Protein AF-A0A5J9UN78-F1 (afdb_monomer_lite)

Foldseek 3Di:
DPVVVVVVVVVVVVVVVVVVVVPPPPQDKDKDWDPDFDDFQVVLQVVLVVDPQFNGKGWDAPPPPDDDDDDDDDDDPDPDPGRTTIMTIGRPPPPPPPDPD

Structure (mmCIF, N/CA/C/O backbone):
data_AF-A0A5J9UN78-F1
#
_entry.id   AF-A0A5J9UN78-F1
#
loop_
_atom_site.group_PDB
_atom_site.id
_atom_site.type_symbol
_atom_site.label_atom_id
_atom_site.label_alt_id
_atom_site.label_comp_id
_atom_site.label_asym_id
_atom_site.label_entity_id
_atom_site.label_seq_id
_atom_site.pdbx_PDB_ins_code
_atom_site.Cartn_x
_atom_site.Cartn_y
_atom_site.Cartn_z
_atom_site.occupancy
_atom_site.B_iso_or_equiv
_atom_site.auth_seq_id
_atom_site.auth_comp_id
_atom_site.auth_asym_id
_atom_site.auth_atom_id
_atom_site.pdbx_PDB_model_num
ATOM 1 N N . MET A 1 1 ? -23.043 -6.709 50.923 1.00 50.31 1 MET A N 1
ATOM 2 C CA . MET A 1 1 ? -23.097 -5.872 49.702 1.00 50.31 1 MET A CA 1
ATOM 3 C C . MET A 1 1 ? -22.085 -6.390 48.666 1.00 50.31 1 MET A C 1
ATOM 5 O O . MET A 1 1 ? -20.929 -6.008 48.764 1.00 50.31 1 MET A O 1
ATOM 9 N N . PRO A 1 2 ? -22.446 -7.286 47.720 1.00 57.28 2 PRO A N 1
ATOM 10 C CA . PRO A 1 2 ? -21.516 -7.779 46.689 1.00 57.28 2 PRO A CA 1
ATOM 11 C C . PRO A 1 2 ? -21.904 -7.388 45.244 1.00 57.28 2 PRO A C 1
ATOM 13 O O . PRO A 1 2 ? -21.244 -7.786 44.288 1.00 57.28 2 PRO A O 1
ATOM 16 N N . THR A 1 3 ? -22.996 -6.644 45.056 1.00 61.19 3 THR A N 1
ATOM 17 C CA . THR A 1 3 ? -23.608 -6.349 43.748 1.00 61.19 3 THR A CA 1
ATOM 18 C C . THR A 1 3 ? -22.890 -5.257 42.952 1.00 61.19 3 THR A C 1
ATOM 20 O O . THR A 1 3 ? -22.880 -5.322 41.726 1.00 61.19 3 THR A O 1
ATOM 23 N N . PHE A 1 4 ? -22.230 -4.303 43.618 1.00 59.72 4 PHE A N 1
ATOM 24 C CA . PHE A 1 4 ? -21.531 -3.192 42.954 1.00 59.72 4 PHE A CA 1
ATOM 25 C C . PHE A 1 4 ? -20.380 -3.656 42.050 1.00 59.72 4 PHE A C 1
ATOM 27 O O . PHE A 1 4 ? -20.266 -3.192 40.918 1.00 59.72 4 PHE A O 1
ATOM 34 N N . ASN A 1 5 ? -19.589 -4.639 42.492 1.00 63.78 5 ASN A N 1
ATOM 35 C CA . ASN A 1 5 ? -18.455 -5.142 41.710 1.00 63.78 5 ASN A CA 1
ATOM 36 C C . ASN A 1 5 ? -18.899 -5.833 40.414 1.00 63.78 5 ASN A C 1
ATOM 38 O O . ASN A 1 5 ? -18.228 -5.720 39.394 1.00 63.78 5 ASN A O 1
ATOM 42 N N . LYS A 1 6 ? -20.054 -6.509 40.426 1.00 67.19 6 LYS A N 1
ATOM 43 C CA . LYS A 1 6 ? -20.593 -7.180 39.233 1.00 67.19 6 LYS A CA 1
ATOM 44 C C . LYS A 1 6 ? -21.040 -6.172 38.174 1.00 67.19 6 LYS A C 1
ATOM 46 O O . LYS A 1 6 ? -20.744 -6.363 37.001 1.00 67.19 6 LYS A O 1
ATOM 51 N N . MET A 1 7 ? -21.687 -5.081 38.589 1.00 71.75 7 MET A N 1
ATOM 52 C CA . MET A 1 7 ? -22.124 -4.023 37.670 1.00 71.75 7 MET A CA 1
ATOM 53 C C . MET A 1 7 ? -20.933 -3.277 37.054 1.00 71.75 7 MET A C 1
ATOM 55 O O . MET A 1 7 ? -20.958 -2.963 35.867 1.00 71.75 7 MET A O 1
ATOM 59 N N . LEU A 1 8 ? -19.862 -3.060 37.827 1.00 75.94 8 LEU A N 1
ATOM 60 C CA . LEU A 1 8 ? -18.647 -2.395 37.345 1.00 75.94 8 LEU A CA 1
ATOM 61 C C . LEU A 1 8 ? -17.910 -3.221 36.280 1.00 75.94 8 LEU A C 1
ATOM 63 O O . LEU A 1 8 ? -17.466 -2.676 35.272 1.00 75.94 8 LEU A O 1
ATOM 67 N N . VAL A 1 9 ? -17.826 -4.540 36.475 1.00 78.62 9 VAL A N 1
ATOM 68 C CA . VAL A 1 9 ? -17.193 -5.457 35.512 1.00 78.62 9 VAL A CA 1
ATOM 69 C C . VAL A 1 9 ? -17.986 -5.517 34.206 1.00 78.62 9 VAL A C 1
ATOM 71 O O . VAL A 1 9 ? -17.396 -5.451 33.129 1.00 78.62 9 VAL A O 1
ATOM 74 N N . VAL A 1 10 ? -19.318 -5.586 34.283 1.00 81.56 10 VAL A N 1
ATOM 75 C CA . VAL A 1 10 ? -20.185 -5.618 33.093 1.00 81.56 10 VAL A CA 1
ATOM 76 C C . VAL A 1 10 ? -20.100 -4.306 32.312 1.00 81.56 10 VAL A C 1
ATOM 78 O O . VAL A 1 10 ? -19.935 -4.332 31.093 1.00 81.56 10 VAL A O 1
ATOM 81 N N . ALA A 1 11 ? -20.146 -3.163 33.003 1.00 81.19 11 ALA A N 1
ATOM 82 C CA . ALA A 1 11 ? -20.017 -1.853 32.369 1.00 81.19 11 ALA A CA 1
ATOM 83 C C . ALA A 1 11 ? -18.639 -1.665 31.710 1.00 81.19 11 ALA A C 1
ATOM 85 O O . ALA A 1 11 ? -18.558 -1.195 30.576 1.00 81.19 11 ALA A O 1
ATOM 86 N N . GLY A 1 12 ? -17.562 -2.087 32.382 1.00 84.38 12 GLY A N 1
ATOM 87 C CA . GLY A 1 12 ? -16.206 -2.028 31.833 1.00 84.38 12 GLY A CA 1
ATOM 88 C C . GLY A 1 12 ? -16.029 -2.901 30.589 1.00 84.38 12 GLY A C 1
ATOM 89 O O . GLY A 1 12 ? -15.447 -2.456 29.601 1.00 84.38 12 GLY A O 1
ATOM 90 N N . PHE A 1 13 ? -16.584 -4.115 30.597 1.00 86.19 13 PHE A N 1
ATOM 91 C CA . PHE A 1 13 ? -16.526 -5.019 29.447 1.00 86.19 13 PHE A CA 1
ATOM 92 C C . PHE A 1 13 ? -17.327 -4.484 28.250 1.00 86.19 13 PHE A C 1
ATOM 94 O O . PHE A 1 13 ? -16.839 -4.507 27.121 1.00 86.19 13 PHE A O 1
ATOM 101 N N . ALA A 1 14 ? -18.520 -3.934 28.493 1.00 87.00 14 ALA A N 1
ATOM 102 C CA . ALA A 1 14 ? -19.327 -3.303 27.450 1.00 87.00 14 ALA A CA 1
ATOM 103 C C . ALA A 1 14 ? -18.616 -2.090 26.821 1.00 87.00 14 ALA A C 1
ATOM 105 O O . ALA A 1 14 ? -18.625 -1.937 25.599 1.00 87.00 14 ALA A O 1
ATOM 106 N N . LEU A 1 15 ? -17.946 -1.263 27.630 1.00 85.38 15 LEU A N 1
ATOM 107 C CA . LEU A 1 15 ? -17.178 -0.118 27.138 1.00 85.38 15 LEU A CA 1
ATOM 108 C C . LEU A 1 15 ? -15.966 -0.557 26.301 1.00 85.38 15 LEU A C 1
ATOM 110 O O . LEU A 1 15 ? -15.707 0.016 25.245 1.00 85.38 15 LEU A O 1
ATOM 114 N N . ALA A 1 16 ? -15.257 -1.605 26.729 1.00 83.75 16 ALA A N 1
ATOM 115 C CA . ALA A 1 16 ? -14.140 -2.171 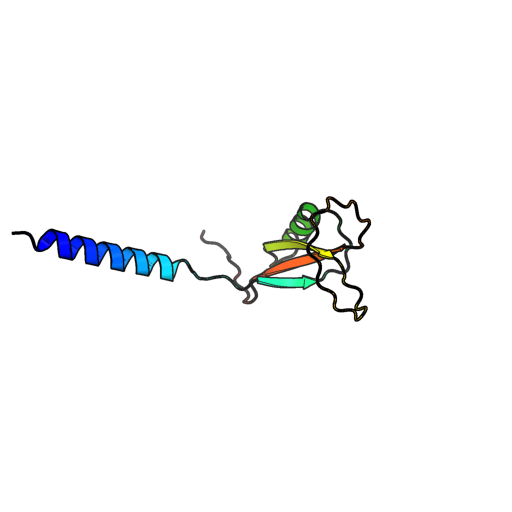25.975 1.00 83.75 16 ALA A CA 1
ATOM 116 C C . ALA A 1 16 ? -14.587 -2.729 24.612 1.00 83.75 16 ALA A C 1
ATOM 118 O O . ALA A 1 16 ? -13.912 -2.507 23.607 1.00 83.75 16 ALA A O 1
ATOM 119 N N . LEU A 1 17 ? -15.746 -3.394 24.557 1.00 84.06 17 LEU A N 1
ATOM 120 C CA . LEU A 1 17 ? -16.335 -3.871 23.303 1.00 84.06 17 LEU A CA 1
ATOM 121 C C . LEU A 1 17 ? -16.716 -2.717 22.370 1.00 84.06 17 LEU A C 1
ATOM 123 O O . LEU A 1 17 ? -16.432 -2.787 21.177 1.00 84.06 17 LEU A O 1
ATOM 127 N N . LEU A 1 18 ? -17.310 -1.645 22.898 1.00 82.19 18 LEU A N 1
ATOM 128 C CA . LEU A 1 18 ? -17.643 -0.458 22.106 1.00 82.19 18 LEU A CA 1
ATOM 129 C C . LEU A 1 18 ? -16.389 0.197 21.514 1.00 82.19 18 LEU A C 1
ATOM 131 O O . LEU A 1 18 ? -16.383 0.524 20.332 1.00 82.19 18 LEU A O 1
ATOM 135 N N . LEU A 1 19 ? -15.310 0.321 22.291 1.00 79.38 19 LEU A N 1
ATOM 136 C CA . LEU A 1 19 ? -14.031 0.859 21.811 1.00 79.38 19 LEU A CA 1
ATOM 1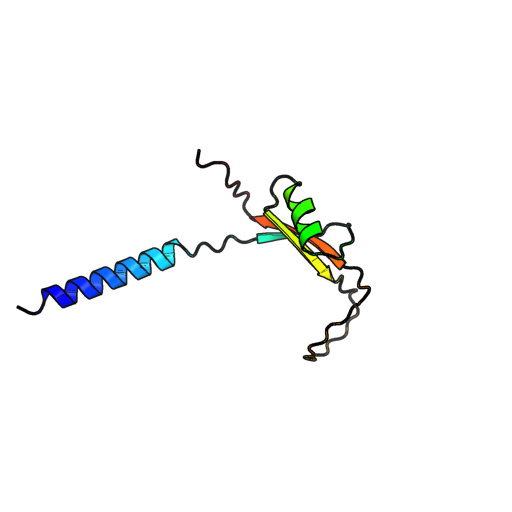37 C C . LEU A 1 19 ? -13.372 -0.044 20.755 1.00 79.38 19 LEU A C 1
ATOM 139 O O . LEU A 1 19 ? -12.817 0.452 19.771 1.00 79.38 19 LEU A O 1
ATOM 143 N N . ALA A 1 20 ? -13.455 -1.365 20.922 1.00 74.81 20 ALA A N 1
ATOM 144 C CA . ALA A 1 20 ? -12.953 -2.325 19.940 1.00 74.81 20 ALA A CA 1
ATOM 145 C C . ALA A 1 20 ? -13.747 -2.277 18.622 1.00 74.81 20 ALA A C 1
ATOM 147 O O . ALA A 1 20 ? -13.164 -2.380 17.546 1.00 74.81 20 ALA A O 1
ATOM 148 N N . LEU A 1 21 ? -15.065 -2.071 18.690 1.00 69.88 21 LEU A N 1
ATOM 149 C CA . LEU A 1 21 ? -15.920 -1.918 17.509 1.00 69.88 21 LEU A CA 1
ATOM 150 C C . LEU A 1 21 ? -15.685 -0.578 16.799 1.00 69.88 21 LEU A C 1
ATOM 152 O O . LEU A 1 21 ? -15.637 -0.544 15.573 1.00 69.88 21 LEU A O 1
ATOM 156 N N . TYR A 1 22 ? -15.485 0.508 17.551 1.00 68.94 22 TYR A N 1
ATOM 157 C CA . TYR A 1 22 ? -15.237 1.840 16.987 1.00 68.94 22 TYR A CA 1
ATOM 158 C C . TYR A 1 22 ? -13.872 1.962 16.295 1.00 68.94 22 TYR A C 1
ATOM 160 O O . TYR A 1 22 ? -13.692 2.790 15.410 1.00 68.94 22 TYR A O 1
ATOM 168 N N . SER A 1 23 ? -12.895 1.142 16.688 1.00 61.19 23 SER A N 1
ATOM 169 C CA . SER A 1 23 ? -11.542 1.159 16.112 1.00 61.19 23 SER A CA 1
ATOM 170 C C . SER A 1 23 ? -11.378 0.261 14.881 1.00 61.19 23 SER A C 1
ATOM 172 O O . SER A 1 23 ? -10.329 0.294 14.237 1.00 61.19 23 SER A O 1
ATOM 174 N N . ALA A 1 24 ? -12.403 -0.510 14.513 1.00 57.81 24 ALA A N 1
ATOM 175 C CA . ALA A 1 24 ? -12.342 -1.474 13.419 1.00 57.81 24 ALA A CA 1
ATOM 176 C C . ALA A 1 24 ? -12.869 -0.920 12.083 1.00 57.81 24 ALA A C 1
ATOM 178 O O . ALA A 1 24 ? -13.494 -1.643 11.306 1.00 57.81 24 ALA A O 1
ATOM 179 N N . GLU A 1 25 ? -12.595 0.344 11.758 1.00 59.84 25 GLU A N 1
ATOM 180 C CA . GLU A 1 25 ? -12.730 0.804 10.375 1.00 59.84 25 GLU A CA 1
ATOM 181 C C . GLU A 1 25 ? -11.509 0.338 9.576 1.00 59.84 25 GLU A C 1
ATOM 183 O O . GLU A 1 25 ? -10.498 1.027 9.440 1.00 59.84 25 GLU A O 1
ATOM 188 N N . ALA A 1 26 ? -11.583 -0.884 9.044 1.00 58.75 26 ALA A N 1
ATOM 189 C CA . ALA A 1 26 ? -10.627 -1.354 8.053 1.00 58.75 26 ALA A CA 1
ATOM 190 C C . ALA A 1 26 ? -10.818 -0.539 6.764 1.00 58.75 26 ALA A C 1
ATOM 192 O O . ALA A 1 26 ? -11.638 -0.879 5.906 1.00 58.75 26 ALA A O 1
ATOM 193 N N . THR A 1 27 ? -10.077 0.563 6.634 1.00 63.91 27 THR A N 1
ATOM 194 C CA . THR A 1 27 ? -10.066 1.392 5.427 1.00 63.91 27 THR A CA 1
ATOM 195 C C . THR A 1 27 ? -9.748 0.511 4.226 1.00 63.91 27 THR A C 1
ATOM 197 O O . THR A 1 27 ? -8.630 0.015 4.087 1.00 63.91 27 THR A O 1
ATOM 200 N N . LYS A 1 28 ? -10.728 0.305 3.339 1.00 75.44 28 LYS A N 1
ATOM 201 C CA . LYS A 1 28 ? -10.506 -0.437 2.095 1.00 75.44 28 LYS A CA 1
ATOM 202 C C . LYS A 1 28 ? -9.430 0.284 1.281 1.00 75.44 28 LYS A C 1
ATOM 204 O O . LYS A 1 28 ? -9.627 1.423 0.845 1.00 75.44 28 LYS A O 1
ATOM 209 N N . LEU A 1 29 ? -8.288 -0.375 1.095 1.00 80.81 29 LEU A N 1
ATOM 210 C CA . LEU A 1 29 ? -7.236 0.102 0.209 1.00 80.81 29 LEU A CA 1
ATOM 211 C C . LEU A 1 29 ? -7.533 -0.342 -1.221 1.00 80.81 29 LEU A C 1
ATOM 213 O O . LEU A 1 29 ? -7.773 -1.511 -1.500 1.00 80.81 29 LEU A O 1
ATOM 217 N N . CYS A 1 30 ? -7.490 0.625 -2.121 1.00 84.81 30 CYS A N 1
ATOM 218 C CA . CYS A 1 30 ? -7.533 0.447 -3.553 1.00 84.81 30 CYS A CA 1
ATOM 219 C C . CYS A 1 30 ? -6.115 0.390 -4.096 1.00 84.81 30 CYS A C 1
ATOM 221 O O . CYS A 1 30 ? -5.250 1.192 -3.737 1.00 84.81 30 CYS A O 1
ATOM 223 N N . GLU A 1 31 ? -5.905 -0.538 -5.015 1.00 88.56 31 GLU A N 1
ATOM 224 C CA . GLU A 1 31 ? -4.622 -0.775 -5.648 1.00 88.56 31 GLU A CA 1
ATOM 225 C C . GLU A 1 31 ? -4.628 -0.226 -7.072 1.00 88.56 31 GLU A C 1
ATOM 227 O O . GLU A 1 31 ? -5.603 -0.340 -7.811 1.00 88.56 31 GLU A O 1
ATOM 232 N N . THR A 1 32 ? -3.531 0.394 -7.486 1.00 87.44 32 THR A N 1
ATOM 233 C CA . THR A 1 32 ? -3.338 0.862 -8.857 1.00 87.44 32 THR A CA 1
ATOM 234 C C . THR A 1 32 ? -2.005 0.349 -9.370 1.00 87.44 32 THR A C 1
ATOM 236 O O . THR A 1 32 ? -0.940 0.690 -8.850 1.00 87.44 32 THR A O 1
ATOM 239 N N . ARG A 1 33 ? -2.059 -0.489 -10.409 1.00 84.50 33 ARG A N 1
ATOM 240 C CA . ARG A 1 33 ? -0.864 -1.022 -11.067 1.00 84.50 33 ARG A CA 1
ATOM 241 C C . ARG A 1 33 ? -0.187 0.068 -11.884 1.00 84.50 33 ARG A C 1
ATOM 243 O O . ARG A 1 33 ? -0.792 0.664 -12.773 1.00 84.50 33 ARG A O 1
ATOM 250 N N . THR A 1 34 ? 1.093 0.289 -11.620 1.00 83.31 34 THR A N 1
ATOM 251 C CA . THR A 1 34 ? 1.933 1.142 -12.460 1.00 83.31 34 THR A CA 1
ATOM 252 C C . THR A 1 34 ? 2.568 0.323 -13.585 1.00 83.31 34 THR A C 1
ATOM 254 O O . THR A 1 34 ? 2.600 -0.910 -13.549 1.00 83.31 34 THR A O 1
ATOM 257 N N . LYS A 1 35 ? 3.083 1.011 -14.607 1.00 81.50 35 LYS A N 1
ATOM 258 C CA . LYS A 1 35 ? 3.922 0.396 -15.648 1.00 81.50 35 LYS A CA 1
ATOM 259 C C . LYS A 1 35 ? 5.393 0.283 -15.223 1.00 81.50 35 LYS A C 1
ATOM 261 O O . LYS A 1 35 ? 6.189 -0.252 -15.982 1.00 81.50 35 LYS A O 1
ATOM 266 N N . GLU A 1 36 ? 5.746 0.781 -14.038 1.00 81.88 36 GLU A N 1
ATOM 267 C CA . GLU A 1 36 ? 7.123 0.801 -13.556 1.00 81.88 36 GLU A CA 1
ATOM 268 C C . GLU A 1 36 ? 7.524 -0.567 -13.014 1.00 81.88 36 GLU A C 1
ATOM 270 O O . GLU A 1 36 ? 6.830 -1.155 -12.176 1.00 81.88 36 GLU A O 1
ATOM 275 N N . GLU A 1 37 ? 8.674 -1.048 -13.471 1.00 83.69 37 GLU A N 1
ATOM 276 C CA . GLU A 1 37 ? 9.330 -2.184 -12.847 1.00 83.69 37 GLU A CA 1
ATOM 277 C C . GLU A 1 37 ? 9.843 -1.796 -11.465 1.00 83.69 37 GLU A C 1
ATOM 279 O O . GLU A 1 37 ? 10.261 -0.661 -11.215 1.00 83.69 37 GLU A O 1
ATOM 284 N N . CYS A 1 38 ? 9.830 -2.747 -10.545 1.00 84.12 38 CYS A N 1
ATOM 285 C CA . CYS A 1 38 ? 10.397 -2.529 -9.234 1.00 84.12 38 CYS A CA 1
ATOM 286 C C . CYS A 1 38 ? 11.073 -3.791 -8.713 1.00 84.12 38 CYS A C 1
ATOM 288 O O . CYS A 1 38 ? 10.741 -4.907 -9.085 1.00 84.12 38 CYS A O 1
ATOM 290 N N . ARG A 1 39 ? 12.078 -3.604 -7.860 1.00 83.31 39 ARG A N 1
ATOM 291 C CA . ARG A 1 39 ? 12.810 -4.706 -7.212 1.00 83.31 39 ARG A CA 1
ATOM 292 C C . ARG A 1 39 ? 12.710 -4.654 -5.693 1.00 83.31 39 ARG A C 1
ATOM 294 O O . ARG A 1 39 ? 12.954 -5.643 -5.018 1.00 83.31 39 ARG A O 1
ATOM 301 N N . ILE A 1 40 ? 12.369 -3.481 -5.157 1.00 83.94 40 ILE A N 1
ATOM 302 C CA . ILE A 1 40 ? 12.386 -3.188 -3.728 1.00 83.94 40 ILE A CA 1
ATOM 303 C C . ILE A 1 40 ? 11.079 -2.482 -3.371 1.00 83.94 40 ILE A C 1
ATOM 305 O O . ILE A 1 40 ? 10.817 -1.376 -3.853 1.00 83.94 40 ILE A O 1
ATOM 309 N N . ASN A 1 41 ? 10.296 -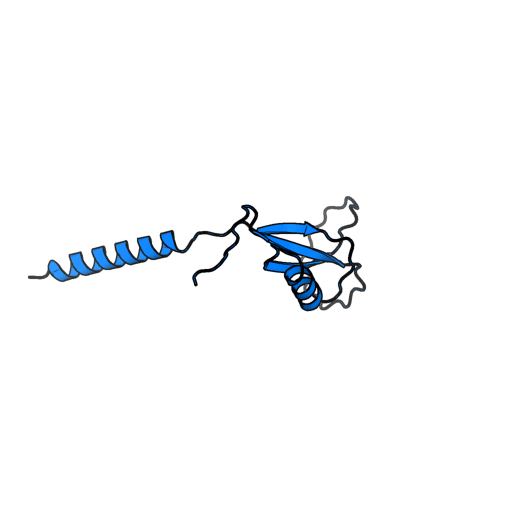3.088 -2.472 1.00 85.94 41 ASN A N 1
ATOM 310 C CA . ASN A 1 41 ? 9.017 -2.540 -2.005 1.00 85.94 41 ASN A CA 1
ATOM 311 C C . ASN A 1 41 ? 9.156 -1.105 -1.490 1.00 85.94 41 ASN A C 1
ATOM 313 O O . ASN A 1 41 ? 8.351 -0.254 -1.846 1.00 85.94 41 ASN A O 1
ATOM 317 N N . LYS A 1 42 ? 10.215 -0.811 -0.720 1.00 86.25 42 LYS A N 1
ATOM 318 C CA . LYS A 1 42 ? 10.472 0.534 -0.175 1.00 86.25 42 LYS A CA 1
ATOM 319 C C . LYS A 1 42 ? 10.576 1.605 -1.264 1.00 86.25 42 LYS A C 1
ATOM 321 O O . LYS A 1 42 ? 10.046 2.696 -1.090 1.00 86.25 42 LYS A O 1
ATOM 326 N N . HIS A 1 43 ? 11.213 1.286 -2.391 1.00 88.94 43 HIS A N 1
ATOM 327 C CA . HIS A 1 43 ? 11.365 2.227 -3.499 1.00 88.94 43 HIS A CA 1
ATOM 328 C C . HIS A 1 43 ? 10.016 2.485 -4.186 1.00 88.94 43 HIS A C 1
ATOM 330 O O . HIS A 1 43 ? 9.665 3.632 -4.455 1.00 88.94 43 HIS A O 1
ATOM 336 N N . CYS A 1 44 ? 9.229 1.427 -4.412 1.00 89.94 44 CYS A N 1
ATOM 337 C CA . CYS A 1 44 ? 7.867 1.549 -4.935 1.00 89.94 44 CYS A CA 1
ATOM 338 C C . CYS A 1 44 ? 6.977 2.373 -3.988 1.00 89.94 44 CYS A C 1
ATOM 340 O O . CYS A 1 44 ? 6.356 3.339 -4.420 1.00 89.94 44 CYS A O 1
ATOM 342 N N . ALA A 1 45 ? 6.989 2.071 -2.687 1.00 90.44 45 ALA A N 1
ATOM 343 C CA . ALA A 1 45 ? 6.225 2.800 -1.679 1.00 90.44 45 ALA A CA 1
ATOM 344 C C . ALA A 1 45 ? 6.569 4.294 -1.650 1.00 90.44 45 ALA A C 1
ATOM 346 O O . ALA A 1 45 ? 5.666 5.126 -1.633 1.00 90.44 45 ALA A O 1
ATOM 347 N N . PHE A 1 46 ? 7.861 4.635 -1.674 1.00 90.88 46 PHE A N 1
ATOM 348 C CA . PHE A 1 46 ? 8.325 6.022 -1.690 1.00 90.88 46 PHE A CA 1
ATOM 349 C C . PHE A 1 46 ? 7.804 6.773 -2.920 1.00 90.88 46 PHE A C 1
ATOM 351 O O . PHE A 1 46 ? 7.170 7.817 -2.786 1.00 90.88 46 PHE A O 1
ATOM 358 N N . LYS A 1 47 ? 7.970 6.197 -4.116 1.00 89.62 47 LYS A N 1
ATOM 359 C CA . LYS A 1 47 ? 7.447 6.780 -5.359 1.00 89.62 47 LYS A CA 1
ATOM 360 C C . LYS A 1 47 ? 5.930 6.943 -5.348 1.00 89.62 47 LYS A C 1
ATOM 362 O O . LYS A 1 47 ? 5.424 7.958 -5.813 1.00 89.62 47 LYS A O 1
ATOM 367 N N . CYS A 1 48 ? 5.203 5.954 -4.836 1.00 90.62 48 CYS A N 1
ATOM 368 C CA . CYS A 1 48 ? 3.753 6.029 -4.738 1.00 90.62 48 CYS A CA 1
ATOM 369 C C . CYS A 1 48 ? 3.322 7.142 -3.783 1.00 90.62 48 CYS A C 1
ATOM 371 O O . CYS A 1 48 ? 2.447 7.910 -4.148 1.00 90.62 48 CYS A O 1
ATOM 373 N N . LYS A 1 49 ? 3.980 7.309 -2.630 1.00 90.50 49 LYS A N 1
ATOM 374 C CA . LYS A 1 49 ? 3.696 8.412 -1.693 1.00 90.50 49 LYS A CA 1
ATOM 375 C C . LYS A 1 49 ? 3.948 9.803 -2.283 1.00 90.50 49 LYS A C 1
ATOM 377 O O . LYS A 1 49 ? 3.295 10.754 -1.877 1.00 90.50 49 LYS A O 1
ATOM 382 N N . HIS A 1 50 ? 4.858 9.925 -3.250 1.00 89.00 50 HIS A N 1
ATOM 383 C CA . HIS A 1 50 ? 5.048 11.167 -4.006 1.00 89.00 50 HIS A CA 1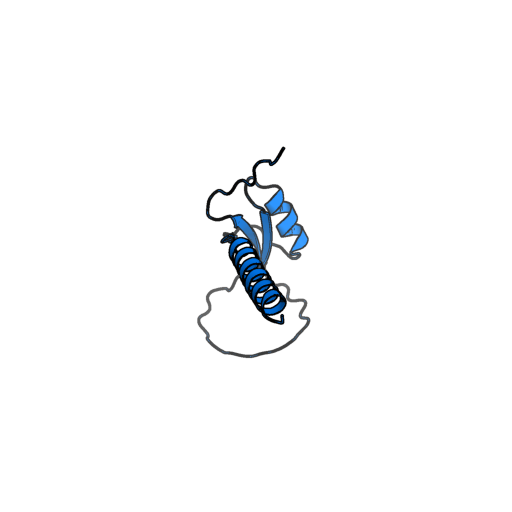
ATOM 384 C C . HIS A 1 50 ? 3.893 11.479 -4.977 1.00 89.00 50 HIS A C 1
ATOM 386 O O . HIS A 1 50 ? 3.793 12.606 -5.458 1.00 89.00 50 HIS A O 1
ATOM 392 N N . LYS A 1 51 ? 3.020 10.510 -5.283 1.00 85.50 51 LYS A N 1
ATOM 393 C CA . LYS A 1 51 ? 1.817 10.723 -6.098 1.00 85.50 51 LYS A CA 1
ATOM 394 C C . LYS A 1 51 ? 0.664 11.141 -5.189 1.00 85.50 51 LYS A C 1
ATOM 396 O O . LYS A 1 51 ? 0.404 10.507 -4.168 1.00 85.50 51 LYS A O 1
ATOM 401 N N . LEU A 1 52 ? -0.060 12.184 -5.589 1.00 81.75 52 LEU A N 1
ATOM 402 C CA . LEU A 1 52 ? -1.175 12.715 -4.808 1.00 81.75 52 LEU A CA 1
ATOM 403 C C . LEU A 1 52 ? -2.232 11.625 -4.538 1.00 81.75 52 LEU A C 1
ATOM 405 O O . LEU A 1 52 ? -2.682 10.942 -5.460 1.00 81.75 52 LEU A O 1
ATOM 409 N N . GLY A 1 53 ? -2.620 11.465 -3.270 1.00 83.62 53 GLY A N 1
ATOM 410 C CA . GLY A 1 53 ? -3.688 10.555 -2.845 1.00 83.62 53 GLY A CA 1
ATOM 411 C C . GLY A 1 53 ? -3.278 9.100 -2.596 1.00 83.62 53 GLY A C 1
ATOM 412 O O . GLY A 1 53 ? -4.132 8.309 -2.209 1.00 83.62 53 GLY A O 1
ATOM 413 N N . TYR A 1 54 ? -2.010 8.726 -2.776 1.00 88.19 54 TYR A N 1
ATOM 414 C CA . TYR A 1 54 ? -1.520 7.384 -2.447 1.00 88.19 54 TYR A CA 1
ATOM 415 C C . TYR A 1 54 ? -0.842 7.353 -1.077 1.00 88.19 54 TYR A C 1
ATOM 417 O O . TYR A 1 54 ? -0.058 8.230 -0.725 1.00 88.19 54 TYR A O 1
ATOM 425 N N . THR A 1 55 ? -1.114 6.303 -0.308 1.00 88.69 55 THR A N 1
ATOM 426 C CA . THR A 1 55 ? -0.589 6.116 1.054 1.00 88.69 55 THR A CA 1
ATOM 427 C C . THR A 1 55 ? 0.592 5.151 1.102 1.00 88.69 55 THR A C 1
ATOM 429 O O . THR A 1 55 ? 1.332 5.111 2.088 1.00 88.69 55 THR A O 1
ATOM 432 N N . GLY A 1 56 ? 0.824 4.392 0.030 1.00 90.19 56 GLY A N 1
ATOM 433 C CA . GLY A 1 56 ? 1.915 3.429 -0.039 1.00 90.19 56 GLY A CA 1
ATOM 434 C C . GLY A 1 56 ? 1.989 2.696 -1.371 1.00 90.19 56 GLY A C 1
ATOM 435 O O . GLY A 1 56 ? 1.389 3.101 -2.366 1.00 90.19 56 GLY A O 1
ATOM 436 N N . GLY A 1 57 ? 2.764 1.618 -1.388 1.00 90.81 57 GLY A N 1
ATOM 437 C CA . GLY A 1 57 ? 2.896 0.746 -2.544 1.00 90.81 57 GLY A CA 1
ATOM 438 C C . GLY A 1 57 ? 3.836 -0.424 -2.285 1.00 90.81 57 GLY A C 1
ATOM 439 O O . GLY A 1 57 ? 4.611 -0.413 -1.328 1.00 90.81 57 GLY A O 1
ATOM 440 N N . HIS A 1 58 ? 3.764 -1.443 -3.129 1.00 90.50 58 HIS A N 1
ATOM 441 C CA . HIS A 1 58 ? 4.598 -2.637 -3.039 1.00 90.50 58 HIS A CA 1
ATOM 442 C C . HIS A 1 58 ? 4.877 -3.227 -4.426 1.00 90.50 58 HIS A C 1
ATOM 444 O O . HIS A 1 58 ? 4.188 -2.937 -5.404 1.00 90.50 58 HIS A O 1
ATOM 450 N N . CYS A 1 59 ? 5.913 -4.055 -4.519 1.00 89.44 59 CYS A N 1
ATOM 451 C CA . CYS A 1 59 ? 6.226 -4.799 -5.727 1.00 89.44 59 CYS A CA 1
ATOM 452 C C . CYS A 1 59 ? 5.407 -6.075 -5.787 1.00 89.44 59 CYS A C 1
ATOM 454 O O . CYS A 1 59 ? 5.500 -6.917 -4.895 1.00 89.44 59 CYS A O 1
ATOM 456 N N . SER A 1 60 ? 4.666 -6.248 -6.874 1.00 86.12 60 SER A N 1
ATOM 457 C CA . SER A 1 60 ? 3.948 -7.485 -7.150 1.00 86.12 60 SER A CA 1
ATOM 458 C C . SER A 1 60 ? 4.508 -8.144 -8.400 1.00 86.12 60 SER A C 1
ATOM 460 O O . SER A 1 60 ? 4.874 -7.471 -9.369 1.00 86.12 60 SER A O 1
ATOM 462 N N . LYS A 1 61 ? 4.634 -9.473 -8.364 1.00 78.88 61 LYS A N 1
ATOM 463 C CA . LYS A 1 61 ? 5.040 -10.237 -9.547 1.00 78.88 61 LYS A CA 1
ATOM 464 C C . LYS A 1 61 ? 3.964 -10.046 -10.605 1.00 78.88 61 LYS A C 1
ATOM 466 O O . LYS A 1 61 ? 2.778 -10.162 -10.310 1.00 78.88 61 LYS A O 1
ATOM 471 N N . MET A 1 62 ? 4.369 -9.772 -11.840 1.00 64.81 62 MET A N 1
ATOM 472 C CA . MET A 1 62 ? 3.439 -9.998 -12.934 1.00 64.81 62 MET A CA 1
ATOM 473 C C . MET A 1 62 ? 3.253 -11.505 -13.059 1.00 64.81 62 MET A C 1
ATOM 475 O O . MET A 1 62 ? 4.157 -12.193 -13.534 1.00 64.81 62 MET A O 1
ATOM 479 N N . GLU A 1 63 ? 2.105 -12.029 -12.641 1.00 58.78 63 GLU A N 1
ATOM 480 C CA . GLU A 1 63 ? 1.642 -13.275 -13.235 1.00 58.78 63 GLU A CA 1
ATOM 481 C C . GLU A 1 63 ? 1.421 -12.978 -14.716 1.00 58.78 63 GLU A C 1
ATOM 483 O O . GLU A 1 63 ? 0.523 -12.228 -15.106 1.00 58.78 63 GLU A O 1
ATOM 488 N N . LYS A 1 64 ? 2.303 -13.516 -15.561 1.00 49.94 64 LYS A N 1
ATOM 489 C CA . LYS A 1 64 ? 1.887 -13.820 -16.923 1.00 49.94 64 LYS A CA 1
ATOM 490 C C . LYS A 1 64 ? 0.753 -14.822 -16.742 1.00 49.94 64 LYS A C 1
ATOM 492 O O . LYS A 1 64 ? 0.977 -15.843 -16.103 1.00 49.94 64 LYS A O 1
ATOM 497 N N . HIS A 1 65 ? -0.445 -14.507 -17.228 1.00 42.59 65 HIS A N 1
ATOM 498 C CA . HIS A 1 65 ? -1.508 -15.499 -17.348 1.00 42.59 65 HIS A CA 1
ATOM 499 C C . HIS A 1 65 ? -0.985 -16.627 -18.244 1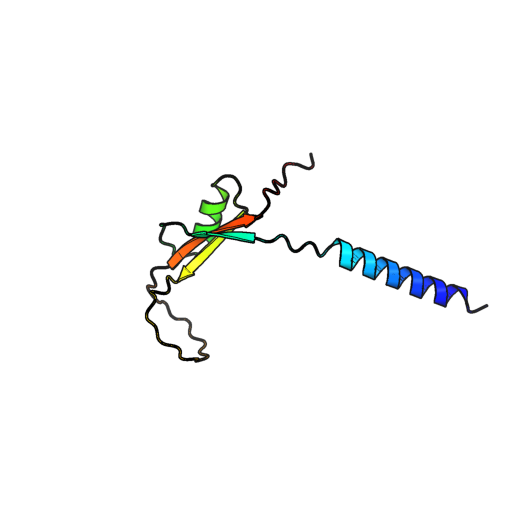.00 42.59 65 HIS A C 1
ATOM 501 O O . HIS A 1 65 ? -1.047 -16.553 -19.467 1.00 42.59 65 HIS A O 1
ATOM 507 N N . THR A 1 66 ? -0.394 -17.637 -17.628 1.00 46.12 66 THR A N 1
ATOM 508 C CA . THR A 1 66 ? -0.273 -18.977 -18.172 1.00 46.12 66 THR A CA 1
ATOM 509 C C . THR A 1 66 ? -1.148 -19.815 -17.271 1.00 46.12 66 THR A C 1
ATOM 511 O O . THR A 1 66 ? -0.816 -20.020 -16.106 1.00 46.12 66 THR A O 1
ATOM 514 N N . ASP A 1 67 ? -2.306 -20.190 -17.805 1.00 47.53 67 ASP A N 1
ATOM 515 C CA . ASP A 1 67 ? -3.234 -21.153 -17.229 1.00 47.53 67 ASP A CA 1
ATOM 516 C C . ASP A 1 67 ? -2.472 -22.413 -16.825 1.00 47.53 67 ASP A C 1
ATOM 518 O O . ASP A 1 67 ? -2.182 -23.268 -17.659 1.00 47.53 67 ASP A O 1
ATOM 522 N N . THR A 1 68 ? -2.077 -22.527 -15.559 1.00 44.47 68 THR A N 1
ATOM 523 C CA . THR A 1 68 ? -1.824 -23.827 -14.940 1.00 44.47 68 THR A CA 1
ATOM 524 C C . THR A 1 68 ? -1.900 -23.697 -13.424 1.00 44.47 68 THR A C 1
ATOM 526 O O . THR A 1 68 ? -0.960 -23.290 -12.744 1.00 44.47 68 THR A O 1
ATOM 529 N N . SER A 1 69 ? -3.072 -24.057 -12.904 1.00 58.25 69 SER A N 1
ATOM 530 C CA . SER A 1 69 ? -3.258 -24.541 -11.539 1.00 58.25 69 SER A CA 1
ATOM 531 C C . SER A 1 69 ? -2.171 -25.559 -11.212 1.00 58.25 69 SER A C 1
ATOM 533 O O . SER A 1 69 ? -2.116 -26.562 -11.904 1.00 58.25 69 SER A O 1
ATOM 535 N N . HIS A 1 70 ? -1.336 -25.320 -10.197 1.00 43.88 70 HIS A N 1
ATOM 536 C CA . HIS A 1 70 ? -0.848 -26.369 -9.295 1.00 43.88 70 HIS A CA 1
ATOM 537 C C . HIS A 1 70 ? -0.312 -25.754 -7.994 1.00 43.88 70 HIS A C 1
ATOM 539 O O . HIS A 1 70 ? 0.611 -24.942 -7.962 1.00 43.88 70 HIS A O 1
ATOM 545 N N . HIS A 1 71 ? -0.950 -26.171 -6.905 1.00 51.00 71 HIS A N 1
ATOM 546 C CA . HIS A 1 71 ? -0.598 -25.928 -5.513 1.00 51.00 71 HIS A CA 1
ATOM 547 C C . HIS A 1 71 ? 0.797 -26.496 -5.206 1.00 51.00 71 HIS A C 1
ATOM 549 O O . HIS A 1 71 ? 0.980 -27.698 -5.347 1.00 51.00 71 HIS A O 1
ATOM 555 N N . HIS A 1 72 ? 1.745 -25.683 -4.722 1.00 42.88 72 HIS A N 1
ATOM 556 C CA . HIS A 1 72 ? 2.842 -26.187 -3.886 1.00 42.88 72 HIS A CA 1
ATOM 557 C C . HIS A 1 72 ? 3.434 -25.108 -2.968 1.00 42.88 72 HIS A C 1
ATOM 559 O O . HIS A 1 72 ? 3.956 -24.082 -3.403 1.00 42.88 72 HIS A O 1
ATOM 565 N N . HIS A 1 73 ? 3.376 -25.404 -1.669 1.00 60.09 73 HIS A N 1
ATOM 566 C CA . HIS A 1 73 ? 4.142 -24.776 -0.598 1.00 60.09 73 HIS A CA 1
ATOM 567 C C . HIS A 1 73 ? 5.643 -24.991 -0.838 1.00 60.09 73 HIS A C 1
ATOM 569 O O . HIS A 1 73 ? 6.087 -26.132 -0.834 1.00 60.09 73 HIS A O 1
ATOM 575 N N . HIS A 1 74 ? 6.435 -23.923 -0.977 1.00 42.47 74 HIS A N 1
ATOM 576 C CA . HIS A 1 74 ? 7.888 -23.999 -0.799 1.00 42.47 74 HIS A CA 1
ATOM 577 C C . HIS A 1 74 ? 8.479 -22.653 -0.356 1.00 42.47 74 HIS A C 1
ATOM 579 O O . HIS A 1 74 ? 8.483 -21.669 -1.098 1.00 42.47 74 HIS A O 1
ATOM 585 N N . HIS A 1 75 ? 9.033 -22.641 0.860 1.00 53.41 75 HIS A N 1
ATOM 586 C CA . HIS A 1 75 ? 9.972 -21.629 1.336 1.00 53.41 75 HIS A CA 1
ATOM 587 C C . HIS A 1 75 ? 11.259 -21.710 0.504 1.00 53.41 75 HIS A C 1
ATOM 589 O O . HIS A 1 75 ? 12.017 -22.666 0.625 1.00 53.41 75 HIS A O 1
ATOM 595 N N . HIS A 1 76 ? 11.531 -20.696 -0.316 1.00 41.19 76 HIS A N 1
ATOM 596 C CA . HIS A 1 76 ? 12.859 -20.474 -0.881 1.00 41.19 76 HIS A CA 1
ATOM 597 C C . HIS A 1 76 ? 13.167 -18.977 -0.950 1.00 41.19 76 HIS A C 1
ATOM 599 O O . HIS A 1 76 ? 12.475 -18.216 -1.629 1.00 41.19 76 HIS A O 1
ATOM 605 N N . HIS A 1 77 ? 14.274 -18.585 -0.316 1.00 46.00 77 HIS A N 1
ATOM 606 C CA . HIS A 1 77 ? 15.034 -17.389 -0.670 1.00 46.00 77 HIS A CA 1
ATOM 607 C C . HIS A 1 77 ? 15.517 -17.539 -2.121 1.00 46.00 77 HIS A C 1
ATOM 609 O O . HIS A 1 77 ? 16.589 -18.081 -2.375 1.00 46.00 77 HIS A O 1
ATOM 615 N N . ARG A 1 78 ? 14.705 -17.121 -3.097 1.00 42.34 78 ARG A N 1
ATOM 616 C CA . ARG A 1 78 ? 15.119 -17.062 -4.502 1.00 42.34 78 ARG A CA 1
ATOM 617 C C . ARG A 1 78 ? 15.320 -15.607 -4.902 1.00 42.34 78 ARG A C 1
ATOM 619 O O . ARG A 1 78 ? 14.359 -14.842 -4.973 1.00 42.34 78 ARG A O 1
ATOM 626 N N . HIS A 1 79 ? 16.569 -15.265 -5.219 1.00 45.78 79 HIS A N 1
ATOM 627 C CA . HIS A 1 79 ? 16.928 -14.142 -6.087 1.00 45.78 79 HIS A CA 1
ATOM 628 C C . HIS A 1 79 ? 16.391 -14.413 -7.494 1.00 45.78 79 HIS A C 1
ATOM 630 O O . HIS A 1 79 ? 17.121 -14.720 -8.430 1.00 45.78 79 HIS A O 1
ATOM 636 N N . HIS A 1 80 ? 15.076 -14.370 -7.635 1.00 45.88 80 HIS A N 1
ATOM 637 C CA . HIS A 1 80 ? 14.451 -14.429 -8.934 1.00 45.88 80 HIS A CA 1
ATOM 638 C C . HIS A 1 80 ? 14.501 -13.040 -9.548 1.00 45.88 80 HIS A C 1
ATOM 640 O O . HIS A 1 80 ? 13.999 -12.077 -8.968 1.00 45.88 80 HIS A O 1
ATOM 646 N N . ASN A 1 81 ? 15.061 -12.958 -10.750 1.00 48.53 81 ASN A N 1
ATOM 647 C CA . ASN A 1 81 ? 14.979 -11.795 -11.627 1.00 48.53 81 ASN A CA 1
ATOM 648 C C . ASN A 1 81 ? 13.545 -11.693 -12.194 1.00 48.53 81 ASN A C 1
ATOM 650 O O . ASN A 1 81 ? 13.306 -11.780 -13.395 1.00 48.53 81 ASN A O 1
ATOM 654 N N . HIS A 1 82 ? 12.554 -11.639 -11.304 1.00 54.03 82 HIS A N 1
ATOM 655 C CA . HIS A 1 82 ? 11.160 -11.462 -11.660 1.00 54.03 82 HIS A CA 1
ATOM 656 C C . HIS A 1 82 ? 10.960 -9.997 -12.034 1.00 54.03 82 HIS A C 1
ATOM 658 O O . HIS A 1 82 ? 11.270 -9.099 -11.252 1.00 54.03 82 HIS A O 1
ATOM 664 N N . HIS A 1 83 ? 10.399 -9.755 -13.214 1.00 63.91 83 HIS A N 1
ATOM 665 C CA . HIS A 1 83 ? 9.852 -8.452 -13.565 1.00 63.91 83 HIS A CA 1
ATOM 666 C C . HIS A 1 83 ? 8.647 -8.178 -12.652 1.00 63.91 83 HIS A C 1
ATOM 668 O O . HIS A 1 83 ? 7.509 -8.533 -12.966 1.00 63.91 83 HIS A O 1
ATOM 674 N N . HIS A 1 84 ? 8.893 -7.623 -11.464 1.00 81.25 84 HIS A N 1
ATOM 675 C CA . HIS A 1 84 ? 7.824 -7.141 -10.602 1.00 81.25 84 HIS A CA 1
ATOM 676 C C . HIS A 1 84 ? 7.402 -5.755 -11.072 1.00 81.25 84 HIS A C 1
ATOM 678 O O . HIS A 1 84 ? 8.246 -4.941 -11.449 1.00 81.25 84 HIS A O 1
ATOM 684 N N . ARG A 1 85 ? 6.103 -5.466 -11.006 1.00 86.38 85 ARG A N 1
ATOM 685 C CA . ARG A 1 85 ? 5.591 -4.110 -11.198 1.00 86.38 85 ARG A CA 1
ATOM 686 C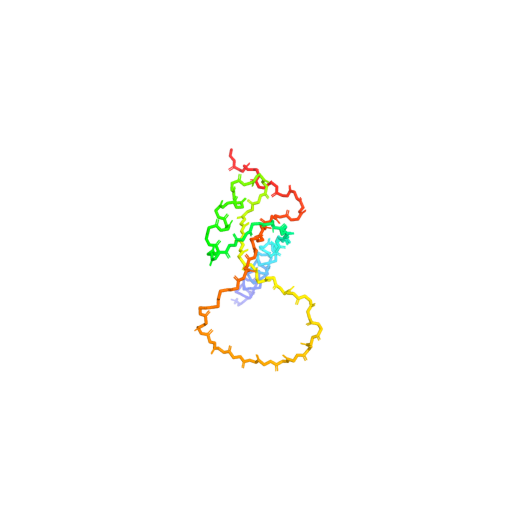 C . ARG A 1 85 ? 5.231 -3.475 -9.874 1.00 86.38 85 ARG A C 1
ATOM 688 O O . ARG A 1 85 ? 4.795 -4.144 -8.936 1.00 86.38 85 ARG A O 1
ATOM 695 N N . CYS A 1 86 ? 5.404 -2.164 -9.822 1.00 89.62 86 CYS A N 1
ATOM 696 C CA . CYS A 1 86 ? 5.014 -1.377 -8.672 1.00 89.62 86 CYS A CA 1
ATOM 697 C C . CYS A 1 86 ? 3.486 -1.211 -8.647 1.00 89.62 86 CYS A C 1
ATOM 699 O O . CYS A 1 86 ? 2.875 -0.777 -9.629 1.00 89.62 86 CYS A O 1
ATOM 701 N N . ILE A 1 87 ? 2.871 -1.570 -7.525 1.00 91.19 87 ILE A N 1
ATOM 702 C CA . ILE A 1 87 ? 1.459 -1.343 -7.223 1.00 91.19 87 ILE A CA 1
ATOM 703 C C . ILE A 1 87 ? 1.392 -0.243 -6.173 1.00 91.19 87 ILE A C 1
ATOM 705 O O . ILE A 1 87 ? 1.973 -0.385 -5.100 1.00 91.19 87 ILE A O 1
ATOM 709 N N . CYS A 1 88 ? 0.690 0.846 -6.472 1.00 91.12 88 CYS A N 1
ATOM 710 C CA . CYS A 1 88 ? 0.442 1.914 -5.513 1.00 91.12 88 CYS A CA 1
ATOM 711 C C . CYS A 1 88 ? -0.895 1.691 -4.806 1.00 91.12 88 CYS A C 1
ATOM 713 O O . CYS A 1 88 ? -1.881 1.332 -5.447 1.00 91.12 88 CYS A O 1
ATOM 715 N N . THR A 1 89 ? -0.942 1.932 -3.500 1.00 89.50 89 THR A N 1
ATOM 716 C CA . THR A 1 89 ? -2.136 1.761 -2.669 1.00 89.50 89 THR A CA 1
ATOM 717 C C . THR A 1 89 ? -2.663 3.114 -2.208 1.00 89.50 89 THR A C 1
ATOM 719 O O . THR A 1 89 ? -1.889 3.976 -1.782 1.00 89.50 89 THR A O 1
ATOM 722 N N . LYS A 1 90 ? -3.977 3.305 -2.277 1.00 88.69 90 LYS A N 1
ATOM 723 C CA . LYS A 1 90 ? -4.685 4.497 -1.795 1.00 88.69 90 LYS A CA 1
ATOM 724 C C . LYS A 1 90 ? -5.980 4.102 -1.089 1.00 88.69 90 LYS A C 1
ATOM 726 O O . LYS A 1 90 ? -6.518 3.052 -1.417 1.00 88.69 90 LYS A O 1
ATOM 731 N N . PRO A 1 91 ? -6.533 4.899 -0.169 1.00 84.62 91 PRO A N 1
ATOM 732 C CA . PRO A 1 91 ? -7.893 4.669 0.316 1.00 84.62 91 PRO A CA 1
ATOM 733 C C . PRO A 1 91 ? -8.886 4.729 -0.859 1.00 84.62 91 PRO A C 1
ATOM 735 O O . PRO A 1 91 ? -8.844 5.659 -1.666 1.00 84.62 91 PRO A O 1
ATOM 738 N N . CYS A 1 92 ? -9.767 3.732 -0.983 1.00 77.31 92 CYS A N 1
ATOM 739 C CA . CYS A 1 92 ? -10.719 3.640 -2.098 1.00 77.31 92 CYS A CA 1
ATOM 740 C C . CYS A 1 92 ? -11.693 4.818 -2.174 1.00 77.31 92 CYS A C 1
ATOM 742 O O . CYS A 1 92 ? -12.126 5.182 -3.263 1.00 77.31 92 CYS A O 1
ATOM 744 N N . ASN A 1 93 ? -12.017 5.419 -1.029 1.00 67.94 93 ASN A N 1
ATOM 745 C CA . ASN A 1 93 ? -13.144 6.334 -0.899 1.00 67.94 93 ASN A CA 1
ATOM 746 C C . ASN A 1 93 ? -12.748 7.801 -0.733 1.00 67.94 93 ASN A C 1
ATOM 748 O O . ASN A 1 93 ? -13.432 8.539 -0.036 1.00 67.94 93 ASN A O 1
ATOM 752 N N . GLY A 1 94 ? -11.631 8.231 -1.331 1.00 53.09 94 GLY A N 1
ATOM 753 C CA . GLY A 1 94 ? -11.244 9.642 -1.277 1.00 53.09 94 GLY A CA 1
ATOM 754 C C . GLY A 1 94 ? -11.145 10.184 0.150 1.00 53.09 94 GLY A C 1
ATOM 755 O O . GLY A 1 94 ? -11.294 11.383 0.344 1.00 53.09 94 GLY A O 1
ATOM 756 N N . SER A 1 95 ? -10.890 9.317 1.142 1.00 46.72 95 SER A N 1
ATOM 757 C CA . SER A 1 95 ? -10.499 9.720 2.487 1.00 46.72 95 SER A CA 1
ATOM 758 C C . SER A 1 95 ? -9.099 10.311 2.385 1.00 46.72 95 SER A C 1
ATOM 760 O O . SER A 1 95 ? -8.098 9.708 2.769 1.00 46.72 95 SER A O 1
ATOM 762 N N . SER A 1 96 ? -9.021 11.505 1.805 1.00 48.06 96 SER A N 1
ATOM 763 C CA . SER A 1 96 ? -8.124 12.524 2.287 1.00 48.06 96 SER A CA 1
ATOM 764 C C . SER A 1 96 ? -8.334 12.575 3.795 1.00 48.06 96 SER A C 1
ATOM 766 O O . SER A 1 96 ? -9.230 13.252 4.289 1.00 48.06 96 SER A O 1
ATOM 768 N N . MET A 1 97 ? -7.484 11.869 4.536 1.00 44.19 97 MET A N 1
ATOM 769 C CA . MET A 1 97 ? -6.995 12.374 5.812 1.00 44.19 97 MET A CA 1
ATOM 770 C C . MET A 1 97 ? -6.234 13.671 5.498 1.00 44.19 97 MET A C 1
ATOM 772 O O . MET A 1 97 ? -5.010 13.739 5.519 1.00 44.19 97 MET A O 1
ATOM 776 N N . GLY A 1 98 ? -6.990 14.683 5.081 1.00 42.03 98 GLY A N 1
ATOM 777 C CA . GLY A 1 98 ? -6.617 16.066 5.205 1.00 42.03 98 GLY A CA 1
ATOM 778 C C . GLY A 1 98 ? -6.850 16.407 6.663 1.00 42.03 98 GLY A C 1
ATOM 779 O O . GLY A 1 98 ? -7.987 16.452 7.109 1.00 42.03 98 GLY A O 1
ATOM 780 N N . MET A 1 99 ? -5.739 16.573 7.374 1.00 39.59 99 MET A N 1
ATOM 781 C CA . MET A 1 99 ? -5.562 17.629 8.366 1.00 39.59 99 MET A CA 1
ATOM 782 C C . MET A 1 99 ? -6.597 17.658 9.500 1.00 39.59 99 MET A C 1
ATOM 784 O O . MET A 1 99 ? -7.563 18.411 9.473 1.00 39.59 99 MET A O 1
ATOM 788 N N . PHE A 1 100 ? -6.297 16.931 10.578 1.00 43.59 100 PHE A N 1
ATOM 789 C CA . PHE A 1 100 ? -6.466 17.522 11.906 1.00 43.59 100 PHE A CA 1
ATOM 790 C C . PHE A 1 100 ? -5.211 18.348 12.205 1.00 43.59 100 PHE A C 1
ATOM 792 O O . PHE A 1 100 ? -4.226 17.802 12.703 1.00 43.59 100 PHE A O 1
ATOM 799 N N . ASN A 1 101 ? -5.228 19.605 11.758 1.00 36.59 101 ASN A N 1
ATOM 800 C CA . ASN A 1 101 ? -4.723 20.829 12.404 1.00 36.59 101 ASN A CA 1
ATOM 801 C C . ASN A 1 101 ? -4.623 21.956 11.376 1.00 36.59 101 ASN A C 1
ATOM 803 O O . ASN A 1 101 ? -3.978 21.732 10.326 1.00 36.59 101 ASN A O 1
#

Radius of gyration: 22.5 Å; chains: 1; bounding box: 40×47×68 Å

pLDDT: mean 70.9, std 17.5, range [36.59, 91.19]

Secondary structure (DSSP, 8-state):
--HHHHHHHHHHHHHHHHHHHHT-----EEEEEEEEEES-HHHHHHHHHTSTT--EEEEEE----------------------EEEEEEEETT--------

Sequence (101 aa):
MPTFNKMLVVAGFALALLLALYSAEATKLCETRTKEECRINKHCAFKCKHKLGYTGGHCSKMEKHTDTSHHHHHHHHRHHNHHHRCICTKPCNGSSMGMFN

Organism: NCBI:txid38414